Protein AF-A0A7T8KDD7-F1 (afdb_monomer_lite)

Foldseek 3Di:
DPPVVVVVVVVVVVVVVLVVVVVVVVPDDPVNVVVLCPPPPRDCPNPDLCVVLVHDPPDDVVVSVVSVVVVVVD

pLDDT: mean 75.93, std 9.48, range [50.06, 91.25]

Sequence (74 aa):
MSSREESNDKFSNFYKDLKETESADSALTGKIQIERLLRPGSTYRNLNPYEVLQIDPHTPLEEVKKKYKRLTFL

Structure (mmCIF, N/CA/C/O backbone):
data_AF-A0A7T8KDD7-F1
#
_entry.id   AF-A0A7T8KDD7-F1
#
loop_
_atom_site.group_PDB
_atom_site.id
_atom_site.type_symbol
_atom_site.label_atom_id
_atom_site.label_alt_id
_atom_site.label_comp_id
_atom_site.label_asym_id
_atom_site.label_entity_id
_atom_site.label_seq_id
_atom_site.pdbx_PDB_ins_code
_atom_site.Cartn_x
_atom_site.Cartn_y
_atom_site.Cartn_z
_atom_site.occupancy
_atom_site.B_iso_or_equiv
_atom_site.auth_seq_id
_atom_site.auth_comp_id
_atom_site.auth_asym_id
_atom_site.auth_atom_id
_atom_site.pdbx_PDB_model_num
ATOM 1 N N . MET A 1 1 ? 13.116 -16.821 28.024 1.00 50.06 1 MET A N 1
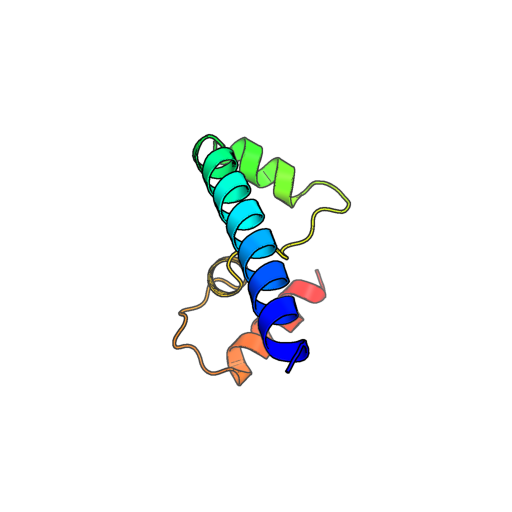ATOM 2 C CA . MET A 1 1 ? 14.110 -15.979 27.326 1.00 50.06 1 MET A CA 1
ATOM 3 C C . MET A 1 1 ? 14.081 -16.105 25.796 1.00 50.06 1 MET A C 1
ATOM 5 O O 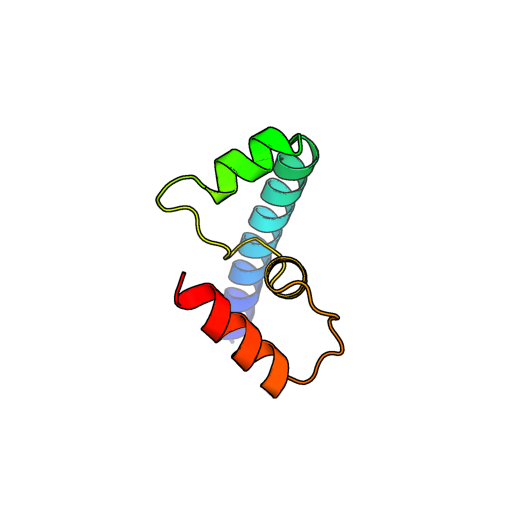. MET A 1 1 ? 14.760 -15.309 25.178 1.00 50.06 1 MET A O 1
ATOM 9 N N . SER A 1 2 ? 13.278 -16.979 25.155 1.00 56.59 2 SER A N 1
ATOM 10 C CA . SER A 1 2 ? 13.337 -17.140 23.681 1.00 56.59 2 SER A CA 1
ATOM 11 C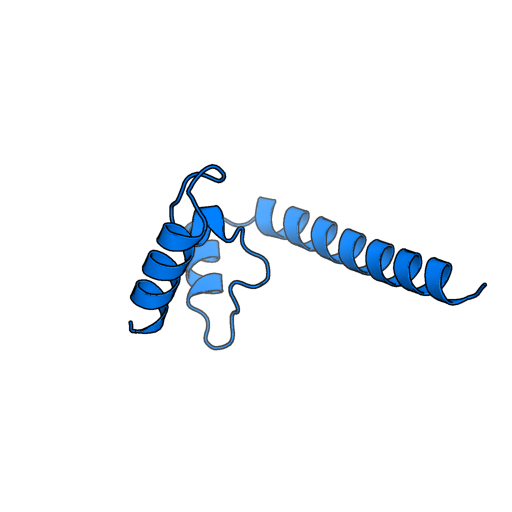 C . SER A 1 2 ? 12.391 -16.247 22.856 1.00 56.59 2 SER A C 1
ATOM 13 O O . SER A 1 2 ? 12.612 -16.051 21.669 1.00 56.59 2 SER A O 1
ATOM 15 N N . SER A 1 3 ? 11.373 -15.618 23.455 1.00 61.94 3 SER A N 1
ATOM 16 C CA . SER A 1 3 ? 10.370 -14.843 22.696 1.00 61.94 3 SER A CA 1
ATOM 17 C C . SER A 1 3 ? 10.888 -13.528 22.089 1.00 61.94 3 SER A C 1
ATOM 19 O O . SER A 1 3 ? 10.320 -13.013 21.123 1.00 61.94 3 SER A O 1
ATOM 21 N N . ARG A 1 4 ? 11.959 -12.956 22.651 1.00 61.19 4 ARG A N 1
ATOM 22 C CA . ARG A 1 4 ? 12.507 -11.656 22.228 1.00 61.19 4 ARG A CA 1
ATOM 23 C C . ARG A 1 4 ? 13.461 -11.783 21.037 1.00 61.19 4 ARG A C 1
ATOM 25 O O . ARG A 1 4 ? 13.506 -10.877 20.213 1.00 61.19 4 ARG A O 1
ATOM 32 N N . GLU A 1 5 ? 14.154 -12.912 20.926 1.00 63.12 5 GLU A N 1
ATOM 33 C CA . GLU A 1 5 ? 15.056 -13.228 19.811 1.00 63.12 5 GLU A CA 1
ATOM 34 C C . GLU A 1 5 ? 14.261 -13.604 18.555 1.00 63.12 5 GLU A C 1
ATOM 36 O O . GLU A 1 5 ? 14.474 -13.002 17.507 1.00 63.12 5 GLU A O 1
ATOM 41 N N . GLU A 1 6 ? 13.217 -14.434 18.683 1.00 66.00 6 GLU A N 1
ATOM 42 C CA . GLU A 1 6 ? 12.305 -14.747 17.567 1.00 66.00 6 GLU A CA 1
ATOM 43 C C . GLU A 1 6 ? 11.638 -13.499 16.965 1.00 66.00 6 GLU A C 1
ATOM 45 O O . GLU A 1 6 ? 11.375 -13.430 15.764 1.00 66.00 6 GLU A O 1
ATOM 50 N N . SER A 1 7 ? 11.339 -12.502 17.803 1.00 69.62 7 SER A N 1
ATOM 51 C CA . SER A 1 7 ? 10.775 -11.223 17.356 1.00 69.62 7 SER A CA 1
ATOM 52 C C . SER A 1 7 ? 11.796 -10.403 16.560 1.00 69.62 7 SER A C 1
ATOM 54 O O . SER A 1 7 ? 11.430 -9.719 15.605 1.00 69.62 7 SER A O 1
ATOM 56 N N . ASN A 1 8 ? 13.073 -10.497 16.930 1.00 76.12 8 ASN A N 1
ATOM 57 C CA . ASN A 1 8 ? 14.166 -9.780 16.286 1.00 76.12 8 ASN A CA 1
ATOM 58 C C . ASN A 1 8 ? 14.556 -10.422 14.946 1.00 76.12 8 ASN A C 1
ATOM 60 O O . ASN A 1 8 ? 14.820 -9.713 13.977 1.00 76.12 8 ASN A O 1
ATOM 64 N N . ASP A 1 9 ? 14.499 -11.750 14.853 1.00 80.44 9 ASP A N 1
ATOM 65 C CA . ASP A 1 9 ? 14.71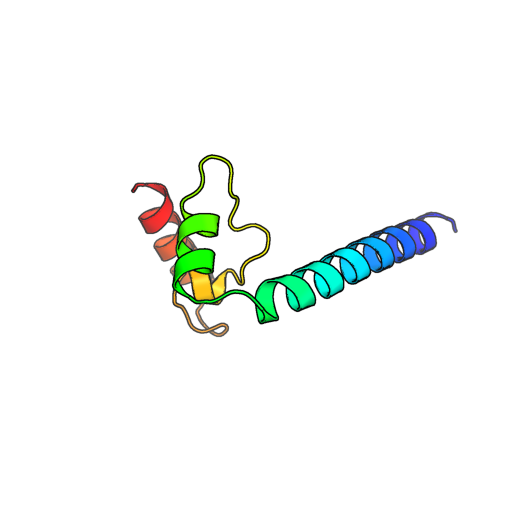7 -12.480 13.600 1.00 80.44 9 ASP A CA 1
ATOM 66 C C . ASP A 1 9 ? 13.590 -12.221 12.597 1.00 80.44 9 ASP A C 1
ATOM 68 O O . ASP A 1 9 ? 13.842 -11.922 11.428 1.00 80.44 9 ASP A O 1
ATOM 72 N N . LYS A 1 10 ? 12.332 -12.241 13.056 1.00 80.38 10 LYS A N 1
ATOM 73 C CA . LYS A 1 10 ? 11.171 -11.867 12.229 1.00 80.38 10 LYS A CA 1
ATOM 74 C C . LYS A 1 10 ? 11.274 -10.428 11.731 1.00 80.38 10 LYS A C 1
ATOM 76 O O . LYS A 1 10 ? 11.010 -10.177 10.558 1.00 80.38 10 LYS A O 1
ATOM 81 N N . PHE A 1 11 ? 11.678 -9.499 12.597 1.00 82.00 11 PHE A N 1
ATOM 82 C CA . PHE A 1 11 ? 11.896 -8.105 12.217 1.00 82.00 11 PHE A CA 1
ATOM 83 C C . PHE A 1 11 ? 13.045 -7.959 11.215 1.00 82.00 11 PHE A C 1
ATOM 85 O O . PHE A 1 11 ? 12.900 -7.260 10.219 1.00 82.00 11 PHE A O 1
ATOM 92 N N . SER A 1 12 ? 14.159 -8.655 11.437 1.00 85.75 12 SER A N 1
ATOM 93 C CA . SER A 1 12 ? 15.326 -8.617 10.552 1.00 85.75 12 SER A CA 1
ATOM 94 C C . SER A 1 12 ? 15.008 -9.161 9.162 1.00 85.75 12 SER A C 1
ATOM 96 O O . SER A 1 12 ? 15.427 -8.573 8.168 1.00 85.75 12 SER A O 1
ATOM 98 N N . ASN A 1 13 ? 14.234 -10.245 9.080 1.00 84.56 13 ASN A N 1
ATOM 99 C CA . ASN A 1 13 ? 13.771 -10.800 7.808 1.00 84.56 13 ASN A CA 1
ATOM 100 C C . ASN A 1 13 ? 12.807 -9.839 7.104 1.00 84.56 13 ASN A C 1
ATOM 102 O O . ASN A 1 13 ? 13.022 -9.505 5.946 1.00 84.56 13 ASN A O 1
ATOM 106 N N . PHE A 1 14 ? 11.824 -9.293 7.824 1.00 82.94 14 PHE A N 1
ATOM 107 C CA . PHE A 1 14 ? 10.921 -8.275 7.280 1.00 82.94 14 PHE A CA 1
ATOM 108 C C . PHE A 1 14 ? 11.667 -7.033 6.766 1.00 82.94 14 PHE A C 1
ATOM 110 O O . PHE A 1 14 ? 11.335 -6.490 5.716 1.00 82.94 14 PHE A O 1
ATOM 117 N N . TYR A 1 15 ? 12.694 -6.584 7.487 1.00 82.75 15 TYR A N 1
ATOM 118 C CA . TYR A 1 15 ? 13.483 -5.414 7.117 1.00 82.75 15 TYR A CA 1
ATOM 119 C C . TYR A 1 15 ? 14.369 -5.663 5.886 1.00 82.75 15 TYR A C 1
ATOM 121 O O . TYR A 1 15 ? 14.575 -4.752 5.085 1.00 82.75 15 TYR A O 1
ATOM 129 N N . LYS A 1 16 ? 14.869 -6.892 5.706 1.00 86.75 16 LYS A N 1
ATOM 130 C CA . LYS A 1 16 ? 15.560 -7.305 4.475 1.00 86.75 16 LYS A CA 1
ATOM 131 C C . LYS A 1 16 ? 14.605 -7.305 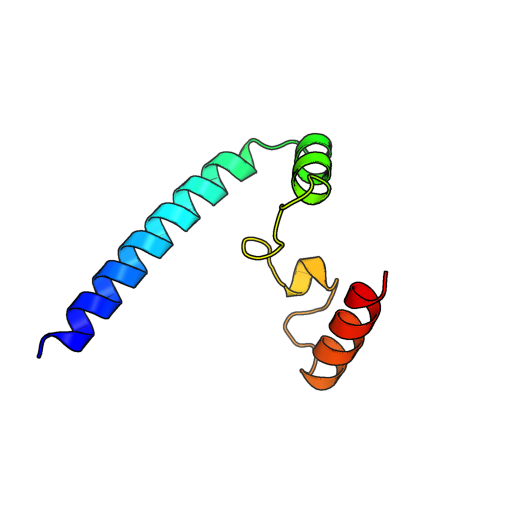3.282 1.00 86.75 16 LYS A C 1
ATOM 133 O O . LYS A 1 16 ? 14.908 -6.645 2.293 1.00 86.75 16 LYS A O 1
ATOM 138 N N . ASP A 1 17 ? 13.435 -7.926 3.425 1.00 82.75 17 ASP A N 1
ATOM 139 C CA . ASP A 1 17 ? 12.406 -7.957 2.377 1.00 82.75 17 ASP A CA 1
ATOM 140 C C . ASP A 1 17 ? 11.968 -6.538 1.974 1.00 82.75 17 ASP A C 1
ATOM 142 O O . ASP A 1 17 ? 11.808 -6.234 0.788 1.00 82.75 17 ASP A O 1
ATOM 146 N N . LEU A 1 18 ? 11.809 -5.638 2.953 1.00 81.69 18 LEU A N 1
ATOM 147 C CA . LEU A 1 18 ? 11.495 -4.230 2.701 1.00 81.69 18 LEU A CA 1
ATOM 148 C C . LEU A 1 18 ? 12.573 -3.542 1.866 1.00 81.69 18 LEU A C 1
ATOM 150 O O . LEU A 1 18 ? 12.245 -2.899 0.873 1.00 81.69 18 LEU A O 1
ATOM 154 N N . LYS A 1 19 ? 13.849 -3.700 2.233 1.00 83.31 19 LYS A N 1
ATOM 155 C CA . LYS A 1 19 ? 14.965 -3.075 1.510 1.00 83.31 19 LYS A CA 1
ATOM 156 C C . LYS A 1 19 ? 15.106 -3.587 0.083 1.00 83.31 19 LYS A C 1
ATOM 158 O O . LYS A 1 19 ? 15.367 -2.803 -0.827 1.00 83.31 19 LYS A O 1
ATOM 163 N N . GLU A 1 20 ? 14.929 -4.887 -0.124 1.00 83.81 20 GLU A N 1
ATOM 164 C CA . GLU A 1 20 ? 14.933 -5.472 -1.465 1.00 83.81 20 GLU A CA 1
ATOM 165 C C . GLU A 1 20 ? 13.780 -4.912 -2.305 1.00 83.81 20 GLU A C 1
ATOM 167 O O . GLU A 1 20 ? 13.988 -4.501 -3.449 1.00 83.81 20 GLU A O 1
ATOM 172 N N . THR A 1 21 ? 12.591 -4.787 -1.713 1.00 76.94 21 THR A N 1
ATOM 173 C CA . THR A 1 21 ? 11.419 -4.217 -2.391 1.00 76.94 21 THR A CA 1
ATOM 174 C C . THR A 1 21 ? 11.621 -2.738 -2.734 1.00 76.94 21 THR A C 1
ATOM 176 O O . THR A 1 21 ? 11.368 -2.349 -3.872 1.00 76.94 21 THR A O 1
ATOM 179 N N . GLU A 1 22 ? 12.144 -1.922 -1.812 1.00 77.81 22 GLU A N 1
ATOM 180 C CA . GLU A 1 22 ? 12.478 -0.509 -2.066 1.00 77.81 22 GLU A CA 1
ATOM 181 C C . GLU A 1 22 ? 13.493 -0.357 -3.206 1.00 77.81 22 GLU A C 1
ATOM 183 O O . GLU A 1 22 ? 13.353 0.524 -4.059 1.00 77.81 22 GLU A O 1
ATOM 188 N N . SER A 1 23 ? 14.502 -1.232 -3.254 1.00 81.69 23 SER A N 1
ATOM 189 C CA . SER A 1 23 ? 15.510 -1.216 -4.318 1.00 81.69 23 SER A CA 1
ATOM 190 C C . SER A 1 23 ? 14.916 -1.547 -5.692 1.00 81.69 23 SER A C 1
ATOM 192 O O . SER A 1 23 ? 15.247 -0.887 -6.678 1.00 81.69 23 SER A O 1
ATOM 194 N N . ALA A 1 24 ? 13.992 -2.511 -5.759 1.00 77.38 24 ALA A N 1
ATOM 195 C CA . ALA A 1 24 ? 13.299 -2.876 -6.991 1.00 77.38 24 ALA A CA 1
ATOM 196 C C . ALA A 1 24 ? 12.319 -1.781 -7.443 1.00 77.38 24 ALA A C 1
ATOM 198 O O . ALA A 1 24 ? 12.235 -1.475 -8.634 1.00 77.38 24 ALA A O 1
ATOM 199 N N . ASP A 1 25 ? 11.617 -1.156 -6.496 1.00 71.62 25 ASP A N 1
ATOM 200 C CA . ASP A 1 25 ? 10.643 -0.097 -6.770 1.00 71.62 25 ASP A CA 1
ATOM 201 C C . ASP A 1 25 ? 11.307 1.225 -7.179 1.00 71.62 25 ASP A C 1
ATOM 203 O O . ASP A 1 25 ? 10.742 1.972 -7.976 1.00 71.62 25 ASP A O 1
ATOM 207 N N . SER A 1 26 ? 12.546 1.475 -6.745 1.00 73.44 26 SER A N 1
ATOM 208 C CA . SER A 1 26 ? 13.345 2.632 -7.182 1.00 73.44 26 SER A CA 1
ATOM 209 C C . SER A 1 26 ? 13.645 2.631 -8.688 1.00 73.44 26 SER A C 1
ATOM 211 O O . SER A 1 26 ? 13.858 3.690 -9.277 1.00 73.44 26 SER A O 1
ATOM 213 N N . ALA A 1 27 ? 13.655 1.459 -9.331 1.00 73.06 27 ALA A N 1
ATOM 214 C CA . ALA A 1 27 ? 13.843 1.323 -10.777 1.00 73.06 27 ALA A CA 1
ATOM 215 C C . ALA A 1 27 ? 12.519 1.383 -11.566 1.00 73.06 27 ALA A C 1
ATOM 217 O O . ALA A 1 27 ? 12.526 1.380 -12.802 1.00 73.06 27 ALA A O 1
ATOM 218 N N . LEU A 1 28 ? 11.375 1.422 -10.875 1.00 67.75 28 LEU A N 1
ATOM 219 C CA . LEU A 1 28 ? 10.057 1.325 -11.482 1.00 67.75 28 LEU A CA 1
ATOM 220 C C . LEU A 1 28 ? 9.592 2.697 -11.983 1.00 67.75 28 LEU A C 1
ATOM 222 O O . LEU A 1 28 ? 9.442 3.660 -11.237 1.00 67.75 28 LEU A O 1
ATOM 226 N N . THR A 1 29 ? 9.326 2.794 -13.282 1.00 78.06 29 THR A N 1
ATOM 227 C CA . THR A 1 29 ? 8.734 4.000 -13.873 1.00 78.06 29 THR A CA 1
ATOM 228 C C . THR A 1 29 ? 7.253 4.100 -13.492 1.00 78.06 29 THR A C 1
ATOM 230 O O . THR A 1 29 ? 6.575 3.080 -13.366 1.00 78.06 29 THR A O 1
ATOM 233 N N . GLY A 1 30 ? 6.700 5.317 -13.404 1.00 72.88 30 GLY A N 1
ATOM 234 C CA . GLY A 1 30 ? 5.321 5.537 -12.928 1.00 72.88 30 GLY A CA 1
ATOM 235 C C . GLY A 1 30 ? 4.227 4.731 -13.654 1.00 72.88 30 GLY A C 1
ATOM 236 O O . GLY A 1 30 ? 3.246 4.336 -13.036 1.00 72.88 30 GLY A O 1
ATOM 237 N N . LYS A 1 31 ? 4.405 4.397 -14.942 1.00 73.31 31 LYS A N 1
ATOM 238 C CA . LYS A 1 31 ? 3.468 3.529 -15.688 1.00 73.31 31 LYS A CA 1
ATOM 239 C C . LYS A 1 31 ? 3.473 2.076 -15.196 1.00 73.31 31 LYS A C 1
ATOM 241 O O . LYS A 1 31 ? 2.414 1.480 -15.035 1.00 73.31 31 LYS A O 1
ATOM 246 N N . ILE A 1 32 ? 4.657 1.533 -14.924 1.00 73.19 32 ILE A N 1
ATOM 247 C CA . ILE A 1 32 ? 4.844 0.158 -14.439 1.00 73.19 32 ILE A CA 1
ATOM 248 C C . ILE A 1 32 ? 4.351 0.049 -12.989 1.00 73.19 32 ILE A C 1
ATOM 250 O O . ILE A 1 32 ? 3.760 -0.956 -12.595 1.00 73.19 32 ILE A O 1
ATOM 254 N N . GLN A 1 33 ? 4.514 1.123 -12.211 1.00 70.06 33 GLN A N 1
ATOM 255 C CA . GLN A 1 33 ? 3.965 1.227 -10.861 1.00 70.06 33 GLN A CA 1
ATOM 256 C C . GLN A 1 33 ? 2.429 1.170 -10.862 1.00 70.06 33 GLN A C 1
ATOM 258 O O . GLN A 1 33 ? 1.842 0.443 -10.062 1.00 70.06 33 GLN A O 1
ATOM 263 N N . ILE A 1 34 ? 1.773 1.856 -11.804 1.00 72.50 34 ILE A N 1
ATOM 264 C CA . ILE A 1 34 ? 0.314 1.798 -11.979 1.00 72.50 34 ILE A CA 1
ATOM 265 C C . ILE A 1 34 ? -0.143 0.390 -12.389 1.00 72.50 34 ILE A C 1
ATOM 267 O O . ILE A 1 34 ? -1.073 -0.143 -11.786 1.00 72.50 34 ILE A O 1
ATOM 271 N N . GLU A 1 35 ? 0.520 -0.256 -13.353 1.00 76.19 35 GLU A N 1
ATOM 272 C CA . GLU A 1 35 ? 0.186 -1.636 -13.750 1.00 76.19 35 GLU A CA 1
ATOM 273 C C . GLU A 1 35 ? 0.345 -2.640 -12.605 1.00 76.19 35 GLU A C 1
ATOM 275 O O . GLU A 1 35 ? -0.478 -3.545 -12.455 1.00 76.19 35 GLU A O 1
ATOM 280 N N . ARG A 1 36 ? 1.372 -2.482 -11.760 1.00 75.12 36 ARG A N 1
ATOM 281 C CA . ARG A 1 36 ? 1.546 -3.316 -10.566 1.00 75.12 36 ARG A CA 1
ATOM 282 C C . ARG A 1 36 ? 0.376 -3.145 -9.602 1.00 75.12 36 ARG A C 1
ATOM 284 O O . ARG A 1 36 ? -0.102 -4.146 -9.076 1.00 75.12 36 ARG A O 1
ATOM 291 N N . LEU A 1 37 ? -0.092 -1.918 -9.381 1.00 70.44 37 LEU A N 1
ATOM 292 C CA . LEU A 1 37 ? -1.202 -1.637 -8.463 1.00 70.44 37 LEU A CA 1
ATOM 293 C C . LEU A 1 37 ? -2.552 -2.118 -8.978 1.00 70.44 37 LEU A C 1
ATOM 295 O O . LEU A 1 37 ? -3.385 -2.543 -8.185 1.00 70.44 37 LEU A O 1
ATOM 299 N N . LEU A 1 38 ? -2.750 -2.086 -10.292 1.00 70.69 38 LEU A N 1
ATOM 300 C CA . LEU A 1 38 ? -3.983 -2.533 -10.933 1.00 70.69 38 LEU A CA 1
ATOM 301 C C . LEU A 1 38 ? -3.992 -4.040 -11.239 1.00 70.69 38 LEU A C 1
ATOM 303 O O . LEU A 1 38 ? -5.007 -4.562 -11.702 1.00 70.69 38 LEU A O 1
ATOM 307 N N . ARG A 1 39 ? -2.889 -4.762 -10.992 1.00 78.75 39 ARG A N 1
ATOM 308 C CA . ARG A 1 39 ? -2.829 -6.212 -11.209 1.00 78.75 39 ARG A CA 1
ATOM 309 C C . ARG A 1 39 ? -3.772 -6.930 -10.226 1.00 78.75 39 ARG A C 1
ATOM 311 O O . ARG A 1 39 ? -3.692 -6.698 -9.019 1.00 78.75 39 ARG A O 1
ATOM 318 N N . PRO A 1 40 ? -4.632 -7.849 -10.700 1.00 69.50 40 PRO A N 1
ATOM 319 C CA . PRO A 1 40 ? -5.515 -8.612 -9.823 1.00 69.50 40 PRO A CA 1
ATOM 320 C C . PRO A 1 40 ? -4.696 -9.429 -8.813 1.00 69.50 40 PRO A C 1
ATOM 322 O O . PRO A 1 40 ? -3.779 -10.158 -9.189 1.00 69.50 40 PRO A O 1
ATOM 325 N N . GLY A 1 41 ? -5.011 -9.280 -7.525 1.00 66.38 41 GLY A N 1
ATOM 326 C CA . GLY A 1 41 ? -4.267 -9.895 -6.417 1.00 66.38 41 GLY A CA 1
ATOM 327 C C . GLY A 1 41 ? -3.137 -9.033 -5.838 1.00 66.38 41 GLY A C 1
ATOM 328 O O . GLY A 1 41 ? -2.559 -9.405 -4.816 1.00 66.38 41 GLY A O 1
ATOM 329 N N . SER A 1 42 ? -2.842 -7.869 -6.425 1.00 64.69 42 SER A N 1
ATOM 330 C CA . SER A 1 42 ? -1.948 -6.891 -5.805 1.00 64.69 42 SER A CA 1
ATOM 331 C C . SER A 1 42 ? -2.602 -6.281 -4.573 1.00 64.69 42 SER A C 1
ATOM 333 O O . SER A 1 42 ? -3.717 -5.769 -4.617 1.00 64.69 42 SER A O 1
ATOM 335 N N . THR A 1 43 ? -1.895 -6.337 -3.449 1.00 60.69 43 THR A N 1
ATOM 336 C CA . THR A 1 43 ? -2.334 -5.739 -2.187 1.00 60.69 43 THR A CA 1
ATOM 337 C C . THR A 1 43 ? -1.548 -4.464 -1.911 1.00 60.69 43 THR A C 1
ATOM 339 O O . THR A 1 43 ? -0.330 -4.424 -2.074 1.00 60.69 43 THR A O 1
ATOM 342 N N . TYR A 1 44 ? -2.227 -3.444 -1.382 1.00 63.53 44 TYR A N 1
ATOM 343 C CA . TYR A 1 44 ? -1.621 -2.192 -0.898 1.00 63.53 44 TYR A CA 1
ATOM 344 C C . TYR A 1 44 ? -0.693 -2.376 0.315 1.00 63.53 44 TYR A C 1
ATOM 346 O O . TYR A 1 44 ? -0.234 -1.399 0.893 1.00 63.53 44 TYR A O 1
ATOM 354 N N . ARG A 1 45 ? -0.420 -3.620 0.729 1.00 61.62 45 ARG A N 1
ATOM 355 C CA . ARG A 1 45 ? 0.269 -3.958 1.980 1.00 61.62 45 ARG A CA 1
ATOM 356 C C . ARG A 1 45 ? 1.684 -3.383 2.070 1.00 61.62 45 ARG A C 1
ATOM 358 O O . ARG A 1 45 ? 2.169 -3.179 3.175 1.00 61.62 45 ARG A O 1
ATOM 365 N N . ASN A 1 46 ? 2.305 -3.118 0.922 1.00 65.31 46 ASN A N 1
ATOM 366 C CA . ASN A 1 46 ? 3.666 -2.593 0.831 1.00 65.31 46 ASN A CA 1
ATOM 367 C C . ASN A 1 46 ? 3.708 -1.097 0.475 1.00 65.31 46 ASN A C 1
ATOM 369 O O . ASN A 1 46 ? 4.793 -0.552 0.312 1.00 65.31 46 ASN A O 1
ATOM 373 N N . LEU A 1 47 ? 2.555 -0.437 0.328 1.00 71.88 47 LEU A N 1
ATOM 374 C CA . LEU A 1 47 ? 2.491 1.002 0.091 1.00 71.88 47 LEU A CA 1
ATOM 375 C C . LEU A 1 47 ? 2.224 1.761 1.383 1.00 71.88 47 LEU A C 1
ATOM 377 O O . LEU A 1 47 ? 1.557 1.270 2.294 1.00 71.88 47 LEU A O 1
ATOM 381 N N . ASN A 1 48 ? 2.704 3.001 1.420 1.00 77.19 48 ASN A N 1
ATOM 382 C CA . ASN A 1 48 ? 2.423 3.908 2.514 1.00 77.19 48 ASN A CA 1
ATOM 383 C C . ASN A 1 48 ? 0.905 4.183 2.583 1.00 77.19 48 ASN A C 1
ATOM 385 O O . ASN A 1 48 ? 0.340 4.754 1.645 1.00 77.19 48 ASN A O 1
ATOM 389 N N . PRO A 1 49 ? 0.225 3.824 3.686 1.00 77.06 49 PRO A N 1
ATOM 390 C CA . PRO A 1 49 ? -1.213 4.026 3.812 1.00 77.06 49 PRO A CA 1
ATOM 391 C C . PRO A 1 49 ? -1.609 5.505 3.738 1.00 77.06 49 PRO A C 1
ATOM 393 O O . PRO A 1 49 ? -2.707 5.802 3.277 1.00 77.06 49 PRO A O 1
ATOM 396 N N . TYR A 1 50 ? -0.738 6.438 4.133 1.00 81.75 50 TYR A N 1
ATOM 397 C CA . TYR A 1 50 ? -1.017 7.874 4.040 1.00 81.75 50 TYR A CA 1
ATOM 398 C C . TYR A 1 50 ? -0.991 8.375 2.594 1.00 81.75 50 TYR A C 1
ATOM 400 O O . TYR A 1 50 ? -1.857 9.151 2.198 1.00 81.75 50 TYR A O 1
ATOM 408 N N . GLU A 1 51 ? -0.059 7.876 1.781 1.00 78.19 51 GLU A N 1
ATOM 409 C CA . GLU A 1 51 ? 0.006 8.183 0.347 1.00 78.19 51 GLU A CA 1
ATOM 410 C C . GLU A 1 51 ? -1.163 7.554 -0.409 1.00 78.19 51 GLU A C 1
ATOM 412 O O . GLU A 1 51 ? -1.803 8.223 -1.218 1.00 78.19 51 GLU A O 1
ATOM 417 N N . VAL A 1 52 ? -1.504 6.300 -0.091 1.00 77.50 52 VAL A N 1
ATOM 418 C CA . VAL A 1 52 ? -2.660 5.601 -0.679 1.00 77.50 52 VAL A CA 1
ATOM 419 C C . VAL A 1 52 ? -3.962 6.333 -0.359 1.00 77.50 52 VAL A C 1
ATOM 421 O O . VAL A 1 52 ? -4.802 6.525 -1.235 1.00 77.50 52 VAL A O 1
ATOM 424 N N . LEU A 1 53 ? -4.133 6.772 0.890 1.00 82.25 53 LEU A N 1
ATOM 425 C CA . LEU A 1 53 ? -5.312 7.522 1.331 1.00 82.25 53 LEU A CA 1
ATOM 426 C C . LEU A 1 53 ? -5.250 9.016 0.970 1.00 82.25 53 LEU A C 1
ATOM 428 O O . LEU A 1 53 ? -6.229 9.735 1.210 1.00 82.25 53 LEU A O 1
ATOM 432 N N . GLN A 1 54 ? -4.130 9.479 0.405 1.00 82.81 54 GLN A N 1
ATOM 433 C CA . GLN A 1 54 ? -3.852 10.875 0.061 1.00 82.81 54 GLN A CA 1
ATOM 434 C C . GLN A 1 54 ? -4.173 11.814 1.236 1.00 82.81 54 GLN A C 1
ATOM 436 O O . GLN A 1 54 ? -5.060 12.675 1.167 1.00 82.81 54 GLN A O 1
ATOM 441 N N . ILE A 1 55 ? -3.521 11.574 2.370 1.00 86.00 55 ILE A N 1
ATOM 442 C CA . ILE A 1 55 ? -3.688 12.315 3.628 1.00 86.00 55 ILE A CA 1
ATOM 443 C C . ILE A 1 55 ? -2.344 12.648 4.249 1.00 86.00 55 ILE A C 1
ATOM 445 O O . ILE A 1 55 ? -1.362 11.937 4.064 1.00 86.00 55 ILE A O 1
ATOM 449 N N . ASP A 1 56 ? -2.342 13.713 5.041 1.00 87.88 56 ASP A N 1
ATOM 450 C CA . ASP A 1 56 ? -1.211 14.053 5.890 1.00 87.88 56 ASP A CA 1
ATOM 451 C C . ASP A 1 56 ? -1.062 12.997 7.011 1.00 87.88 56 ASP A C 1
ATOM 453 O O . ASP A 1 56 ? -2.078 12.603 7.601 1.00 87.88 56 ASP A O 1
ATOM 457 N N . PRO A 1 57 ? 0.159 12.543 7.348 1.00 85.44 57 PRO A N 1
ATOM 458 C CA . PRO A 1 57 ? 0.417 11.710 8.526 1.00 85.44 57 PRO A CA 1
ATOM 459 C C . PRO A 1 57 ? -0.139 12.261 9.850 1.00 85.44 57 PRO A C 1
ATOM 461 O O . PRO A 1 57 ? -0.415 11.488 10.766 1.00 85.44 57 PRO A O 1
ATOM 464 N N . HIS A 1 58 ? -0.338 13.576 9.962 1.00 87.75 58 HIS A N 1
ATOM 465 C CA . HIS A 1 58 ? -0.905 14.243 11.138 1.00 87.75 58 HIS A CA 1
ATOM 466 C C . HIS A 1 58 ? -2.442 14.266 11.164 1.00 87.75 58 HIS A C 1
ATOM 468 O O . HIS A 1 58 ? -3.040 14.799 12.101 1.00 87.75 58 HIS A O 1
ATOM 474 N N . THR A 1 59 ? -3.097 13.680 10.158 1.00 86.56 59 THR A N 1
ATOM 475 C CA . THR A 1 59 ? -4.561 13.620 10.075 1.00 86.56 59 THR A CA 1
ATOM 476 C C . THR A 1 59 ? -5.131 12.762 11.217 1.00 86.56 59 THR A C 1
ATOM 478 O O . THR A 1 59 ? -4.652 11.648 11.451 1.00 86.56 59 THR A O 1
ATOM 481 N N . PRO A 1 60 ? -6.186 13.212 11.924 1.00 91.25 60 PRO A N 1
ATOM 482 C CA . PRO A 1 60 ? -6.794 12.432 12.997 1.00 91.25 60 PRO A CA 1
ATOM 483 C C . PRO A 1 60 ? -7.391 11.116 12.477 1.00 91.25 60 PRO A C 1
ATOM 485 O O . PRO A 1 60 ? -8.029 11.064 11.423 1.00 91.25 60 PRO A O 1
ATOM 488 N N . LEU A 1 61 ? -7.251 10.045 13.266 1.00 86.88 61 LEU A N 1
ATOM 489 C CA . LEU A 1 61 ? -7.634 8.674 12.892 1.00 86.88 61 LEU A CA 1
ATOM 490 C C . LEU A 1 61 ? -9.096 8.539 12.422 1.00 86.88 61 LEU A C 1
ATOM 492 O O . LEU A 1 61 ? -9.414 7.703 11.576 1.00 86.88 61 LEU A O 1
ATOM 496 N N . GLU A 1 62 ? -9.996 9.367 12.947 1.00 88.19 62 GLU A N 1
ATOM 497 C CA . GLU A 1 62 ? -11.406 9.377 12.548 1.00 88.19 62 GLU A CA 1
ATOM 498 C C . GLU A 1 62 ? -11.605 9.773 11.078 1.00 88.19 62 GLU A C 1
ATOM 500 O O . GLU A 1 62 ? -12.465 9.220 10.388 1.00 88.19 62 GLU A O 1
ATOM 505 N N . GLU A 1 63 ? -10.780 10.677 10.555 1.00 85.94 63 GLU A N 1
ATOM 506 C CA . GLU A 1 63 ? -10.810 11.071 9.146 1.00 85.94 63 GLU A CA 1
ATOM 507 C C . GLU A 1 63 ? -10.121 10.039 8.250 1.00 85.94 63 GLU A C 1
ATOM 509 O O . GLU A 1 63 ? -10.635 9.725 7.172 1.00 85.94 63 GLU A O 1
ATOM 514 N N . VAL A 1 64 ? -9.035 9.424 8.736 1.00 87.75 64 VAL A N 1
ATOM 515 C CA . VAL A 1 64 ? -8.349 8.296 8.077 1.00 87.75 64 VAL A CA 1
ATOM 516 C C . VAL A 1 64 ? -9.343 7.166 7.792 1.00 87.75 64 VAL A C 1
ATOM 518 O O . VAL A 1 64 ? -9.478 6.709 6.654 1.00 87.75 64 VAL A O 1
ATOM 521 N N . LYS A 1 65 ? -10.119 6.760 8.807 1.00 86.56 65 LYS A N 1
ATOM 522 C CA . LYS A 1 65 ? -11.141 5.704 8.689 1.00 86.56 65 LYS A CA 1
ATOM 523 C C . LYS A 1 65 ? -12.232 6.062 7.682 1.00 86.56 65 LYS A C 1
ATOM 525 O O . LYS A 1 65 ? -12.686 5.191 6.939 1.00 86.56 65 LYS A O 1
ATOM 530 N N . LYS A 1 66 ? -12.673 7.325 7.646 1.00 88.00 66 LYS A N 1
ATOM 531 C CA . LYS A 1 66 ? -13.684 7.794 6.682 1.00 88.00 66 LYS A CA 1
ATOM 532 C C . LYS A 1 66 ? -13.173 7.695 5.246 1.00 88.00 66 LYS A C 1
ATOM 534 O O . LYS A 1 66 ? -13.916 7.221 4.386 1.00 88.00 66 LYS A O 1
ATOM 539 N N . LYS A 1 67 ? -11.925 8.099 4.981 1.00 83.69 67 LYS A N 1
ATOM 540 C CA . LYS A 1 67 ? -11.322 7.981 3.643 1.00 83.69 67 LYS A CA 1
ATOM 541 C C . LYS A 1 67 ? -11.117 6.529 3.226 1.00 83.69 67 LYS A C 1
ATOM 543 O O . LYS A 1 67 ? -11.508 6.173 2.119 1.00 83.69 67 LYS A O 1
ATOM 548 N N . TYR A 1 68 ? -10.603 5.688 4.123 1.00 83.75 68 TYR A N 1
ATOM 549 C CA . TYR A 1 68 ? -10.439 4.258 3.856 1.00 83.75 68 TYR A CA 1
ATOM 550 C C . TYR A 1 68 ? -11.767 3.600 3.462 1.00 83.75 68 TYR A C 1
ATOM 552 O O . TYR A 1 68 ? -11.850 2.947 2.424 1.00 83.75 68 TYR A O 1
ATOM 560 N N . LYS A 1 69 ? -12.843 3.855 4.224 1.00 83.12 69 LYS A N 1
ATOM 561 C CA . LYS A 1 69 ? -14.179 3.335 3.898 1.00 83.12 69 LYS A CA 1
ATOM 562 C C . LYS A 1 69 ? -14.640 3.765 2.507 1.00 83.12 69 LYS A C 1
ATOM 564 O O . LYS A 1 69 ? -15.105 2.920 1.760 1.00 83.12 69 LYS A O 1
ATOM 569 N N . ARG A 1 70 ? -14.482 5.042 2.136 1.00 80.12 70 ARG A N 1
ATOM 570 C CA . ARG A 1 70 ? -14.871 5.542 0.802 1.00 80.12 70 ARG A CA 1
ATOM 571 C C . ARG A 1 70 ? -14.152 4.818 -0.338 1.00 80.12 70 ARG A C 1
ATOM 573 O O . ARG A 1 70 ? -14.795 4.503 -1.327 1.00 80.12 70 ARG A O 1
ATOM 580 N N . LEU A 1 71 ? -12.858 4.544 -0.183 1.00 72.19 71 LEU A N 1
ATOM 581 C CA . LEU A 1 71 ? -12.052 3.843 -1.189 1.00 72.19 71 LEU A CA 1
ATOM 582 C C . LEU A 1 71 ? -12.349 2.338 -1.264 1.00 72.19 71 LEU A C 1
ATOM 584 O O . LEU A 1 71 ? -12.093 1.732 -2.292 1.00 72.19 71 LEU A O 1
ATOM 588 N N . THR A 1 72 ? -12.900 1.741 -0.201 1.00 65.00 72 THR A N 1
ATOM 589 C CA . TH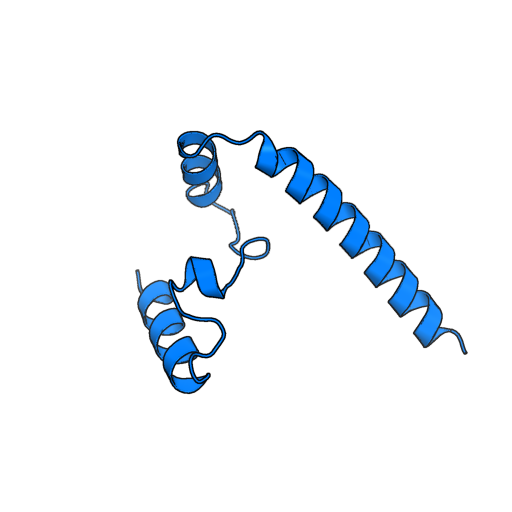R A 1 72 ? -13.221 0.299 -0.153 1.00 65.00 72 THR A CA 1
ATOM 590 C C . THR A 1 72 ? -14.537 -0.048 -0.870 1.00 65.00 72 THR A C 1
ATOM 592 O O . THR A 1 72 ? -14.788 -1.215 -1.144 1.00 65.00 72 THR A O 1
ATOM 595 N N . PHE A 1 73 ? -15.399 0.940 -1.138 1.00 59.59 73 PHE A N 1
ATOM 596 C CA . PHE A 1 73 ? -16.692 0.745 -1.814 1.00 59.59 73 PHE A CA 1
ATOM 597 C C . PHE A 1 73 ? -16.660 1.047 -3.325 1.00 59.59 73 PHE A C 1
ATOM 599 O O . PHE A 1 73 ? -17.715 0.993 -3.958 1.00 59.59 73 PHE A O 1
ATOM 606 N N . LEU A 1 74 ? -15.493 1.396 -3.879 1.00 50.34 74 LEU A N 1
ATOM 607 C CA . LEU A 1 74 ? -15.252 1.437 -5.327 1.00 50.34 74 LEU A CA 1
ATOM 608 C C . LEU A 1 74 ? -14.920 0.035 -5.845 1.00 50.34 74 LEU A C 1
ATOM 610 O O . LEU A 1 74 ? -15.350 -0.260 -6.980 1.00 50.34 74 LEU A O 1
#

Organism: Caligus rogercresseyi (NCBI:txid217165)

Radius of gyration: 16.14 Å; chains: 1; bounding box: 32×31×43 Å

InterPro domains:
  IPR036869 Chaperone J-domain superfamily [SSF46565] (21-72)
  IPR042858 DnaJ homolog subfamily C member 8 [PTHR15606] (5-74)

Secondary structure (DSSP, 8-state):
--HHHHHHHHHHHHHHHHHHHHHHHTT--HHHHHHHHHSTT--GGGS-HHHHTT--TTS-HHHHHHHHHHHHT-